Protein AF-A0A9D7QRZ4-F1 (afdb_monomer_lite)

Radius of gyration: 18.82 Å; chains: 1; bounding box: 57×48×51 Å

pLDDT: mean 79.21, std 18.75, range [34.62, 96.62]

Structure (mmCIF, N/CA/C/O backbone):
data_AF-A0A9D7QRZ4-F1
#
_entry.id   AF-A0A9D7QRZ4-F1
#
loop_
_atom_site.group_PDB
_atom_site.id
_atom_site.type_symbol
_atom_site.label_atom_id
_atom_site.label_alt_id
_atom_site.label_comp_id
_atom_site.label_asym_id
_atom_site.label_entity_id
_atom_site.label_seq_id
_atom_site.pdbx_PDB_ins_code
_atom_site.Cartn_x
_atom_site.Cartn_y
_atom_site.Cartn_z
_atom_site.occupancy
_atom_site.B_iso_or_equiv
_atom_site.auth_seq_id
_atom_site.auth_comp_id
_atom_site.auth_asym_id
_atom_site.auth_atom_id
_atom_site.pdbx_PDB_model_num
ATOM 1 N N . MET A 1 1 ? -45.852 16.518 36.532 1.00 35.53 1 MET A N 1
ATOM 2 C CA . MET A 1 1 ? -45.564 16.129 35.133 1.00 35.53 1 MET A CA 1
ATOM 3 C C . MET A 1 1 ? -44.061 16.281 34.957 1.00 35.53 1 MET A C 1
ATOM 5 O O . MET A 1 1 ? -43.578 17.392 35.069 1.00 35.53 1 MET A O 1
ATOM 9 N N . CYS A 1 2 ? -43.273 15.226 35.156 1.00 36.00 2 CYS A N 1
ATOM 10 C CA . CYS A 1 2 ? -42.910 14.196 34.173 1.00 36.00 2 CYS A CA 1
ATOM 11 C C . CYS A 1 2 ? -42.288 14.792 32.900 1.00 36.00 2 CYS A C 1
ATOM 13 O O . CYS A 1 2 ? -42.965 15.486 32.150 1.00 36.00 2 CYS A O 1
ATOM 15 N N . GLY A 1 3 ? -41.002 14.501 32.702 1.00 34.62 3 GLY A N 1
ATOM 16 C CA . GLY A 1 3 ? -40.208 14.886 31.538 1.00 34.62 3 GLY A CA 1
ATOM 17 C C . GLY A 1 3 ? -38.748 14.451 31.685 1.00 34.62 3 GLY A C 1
ATOM 18 O O . GLY A 1 3 ? -37.844 15.247 31.471 1.00 34.62 3 GLY A O 1
ATOM 19 N N . PHE A 1 4 ? -38.522 13.212 32.137 1.00 39.09 4 PHE A N 1
ATOM 20 C CA . PHE A 1 4 ? -37.205 12.575 32.178 1.00 39.09 4 PHE A CA 1
ATOM 21 C C . PHE A 1 4 ? -36.853 12.140 30.750 1.00 39.09 4 PHE A C 1
ATOM 23 O O . PHE A 1 4 ? -37.445 11.197 30.227 1.00 39.09 4 PHE A O 1
ATOM 30 N N . VAL A 1 5 ? -35.945 12.860 30.089 1.00 48.47 5 VAL A N 1
ATOM 31 C CA . VAL A 1 5 ? -35.385 12.436 28.801 1.00 48.47 5 VAL A CA 1
ATOM 32 C C . VAL A 1 5 ? -34.317 11.387 29.098 1.00 48.47 5 VAL A C 1
ATOM 34 O O . VAL A 1 5 ? -33.237 11.704 29.587 1.00 48.47 5 VAL A O 1
ATOM 37 N N . LEU A 1 6 ? -34.643 10.125 28.828 1.00 43.50 6 LEU A N 1
ATOM 38 C CA . LEU A 1 6 ? -33.695 9.017 28.829 1.00 43.50 6 LEU A CA 1
ATOM 39 C C . LEU A 1 6 ? -32.749 9.175 27.630 1.00 43.50 6 LEU A C 1
ATOM 41 O O . LEU A 1 6 ? -33.044 8.705 26.534 1.00 43.50 6 LEU A O 1
ATOM 45 N N . THR A 1 7 ? -31.603 9.829 27.817 1.00 48.78 7 THR A N 1
ATOM 46 C CA . THR A 1 7 ? -30.457 9.591 26.932 1.00 48.78 7 THR A CA 1
ATOM 47 C C . THR A 1 7 ? -29.926 8.203 27.254 1.00 48.78 7 THR A C 1
ATOM 49 O O . THR A 1 7 ? -29.469 7.969 28.370 1.00 48.78 7 THR A O 1
ATOM 52 N N . ASN A 1 8 ? -30.031 7.281 26.301 1.00 47.88 8 ASN A N 1
ATOM 53 C CA . ASN A 1 8 ? -29.569 5.904 26.440 1.00 47.88 8 ASN A CA 1
ATOM 54 C C . ASN A 1 8 ? -28.025 5.900 26.565 1.00 47.88 8 ASN A C 1
ATOM 56 O O . ASN A 1 8 ? -27.353 6.209 25.578 1.00 47.88 8 ASN A O 1
ATOM 60 N N . PRO A 1 9 ? -27.428 5.601 27.735 1.00 44.62 9 PRO A N 1
ATOM 61 C CA . PRO A 1 9 ? -25.983 5.542 27.893 1.00 44.62 9 PRO A CA 1
ATOM 62 C C . PRO A 1 9 ? -25.555 4.107 27.581 1.00 44.62 9 PRO A C 1
ATOM 64 O O . PRO A 1 9 ? -25.534 3.255 28.465 1.00 44.62 9 PRO A O 1
ATOM 67 N N . GLY A 1 10 ? -25.316 3.793 26.307 1.00 43.62 10 GLY A N 1
ATOM 68 C CA . GLY A 1 10 ? -25.030 2.400 25.954 1.00 43.62 10 GLY A CA 1
ATOM 69 C C . GLY A 1 10 ? -24.792 2.070 24.488 1.00 43.62 10 GLY A C 1
ATOM 70 O O . GLY A 1 10 ? -24.916 0.907 24.123 1.00 43.62 10 GLY A O 1
ATOM 71 N N . GLN A 1 11 ? -24.452 3.038 23.640 1.00 44.47 11 GLN A N 1
ATOM 72 C CA . GLN A 1 11 ? -23.824 2.713 22.361 1.00 44.47 11 GLN A CA 1
ATOM 73 C C . GLN A 1 11 ? -22.341 3.024 22.500 1.00 44.47 11 GLN A C 1
ATOM 75 O O . GLN A 1 11 ? -21.924 4.171 22.364 1.00 44.47 11 GLN A O 1
ATOM 80 N N . ASN A 1 12 ? -21.548 2.000 22.824 1.00 42.16 12 ASN A N 1
A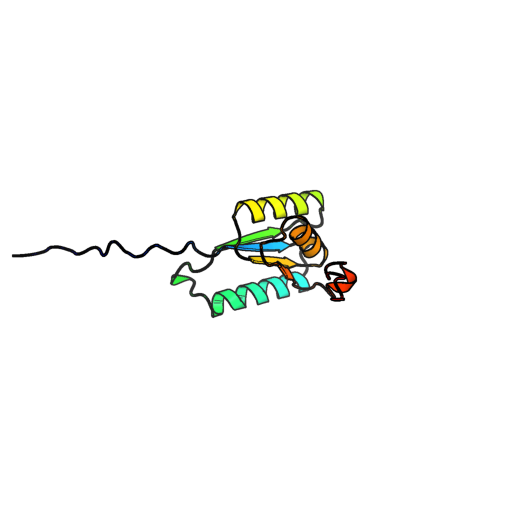TOM 81 C CA . ASN A 1 12 ? -20.128 2.037 22.507 1.00 42.16 12 ASN A CA 1
ATOM 82 C C . ASN A 1 12 ? -20.062 2.273 20.997 1.00 42.16 12 ASN A C 1
ATOM 84 O O . ASN A 1 12 ? -20.463 1.404 20.224 1.00 42.16 12 ASN A O 1
ATOM 88 N N . ALA A 1 13 ? -19.677 3.477 20.580 1.00 51.78 13 ALA A N 1
ATOM 89 C CA . ALA A 1 13 ? -19.394 3.736 19.182 1.00 51.78 13 ALA A CA 1
ATOM 90 C C . ALA A 1 13 ? -18.188 2.861 18.832 1.00 51.78 13 ALA A C 1
ATOM 92 O O . ALA A 1 13 ? -17.066 3.165 19.238 1.00 51.78 13 ALA A O 1
ATOM 93 N N . GLU A 1 14 ? -18.440 1.728 18.175 1.00 57.69 14 GLU A N 1
ATOM 94 C CA . GLU A 1 14 ? -17.379 0.896 17.620 1.00 57.69 14 GLU A CA 1
ATOM 95 C C . GLU A 1 14 ? -16.465 1.806 16.785 1.00 57.69 14 GLU A C 1
ATOM 97 O O . GLU A 1 14 ? -16.976 2.608 15.992 1.00 57.69 14 GLU A O 1
ATOM 102 N N . PRO A 1 15 ? -15.137 1.765 16.994 1.00 66.62 15 PRO A N 1
ATOM 103 C CA . PRO A 1 15 ? -14.226 2.677 16.322 1.00 66.62 15 PRO A CA 1
ATOM 104 C C . PRO A 1 15 ? -14.394 2.545 14.809 1.00 66.62 15 PRO A C 1
ATOM 106 O O . PRO A 1 15 ? -14.294 1.445 14.262 1.00 66.62 15 PRO A O 1
ATOM 109 N N . THR A 1 16 ? -14.658 3.670 14.137 1.00 72.88 16 THR A N 1
ATOM 110 C CA . THR A 1 16 ? -14.860 3.705 12.688 1.00 72.88 16 THR A CA 1
ATOM 111 C C . THR A 1 16 ? -13.674 3.031 11.988 1.00 72.88 16 THR A C 1
ATOM 113 O O . THR A 1 16 ? -12.539 3.501 12.130 1.00 72.88 16 THR A O 1
ATOM 116 N N . PRO A 1 17 ? -13.895 1.943 11.229 1.00 83.94 17 PRO A N 1
ATOM 117 C CA . PRO A 1 17 ? -12.810 1.234 10.571 1.00 83.94 17 PRO A CA 1
ATOM 118 C C . PRO A 1 17 ? -12.064 2.159 9.604 1.00 83.94 17 PRO A C 1
ATOM 120 O O . PRO A 1 17 ? -12.665 2.853 8.780 1.00 83.94 17 PRO A O 1
ATOM 123 N N . THR A 1 18 ? -10.736 2.166 9.721 1.00 89.38 18 THR A N 1
ATOM 124 C CA . THR A 1 18 ? -9.852 2.986 8.887 1.00 89.38 18 THR A CA 1
ATOM 125 C C . THR A 1 18 ? -9.203 2.128 7.810 1.00 89.38 18 THR A C 1
ATOM 127 O O . THR A 1 18 ? -8.507 1.163 8.114 1.00 89.38 18 THR A O 1
ATOM 130 N N . VAL A 1 19 ? -9.390 2.495 6.548 1.00 91.38 19 VAL A N 1
ATOM 131 C CA . VAL A 1 19 ? -8.725 1.874 5.402 1.00 91.38 19 VAL A CA 1
ATOM 132 C C . VAL A 1 19 ? -7.557 2.757 4.981 1.00 91.38 19 VAL A C 1
ATOM 134 O O . VAL A 1 19 ? -7.746 3.903 4.580 1.00 91.38 19 VAL A O 1
ATOM 137 N N . GLY A 1 20 ? -6.342 2.225 5.062 1.00 93.75 20 GLY A N 1
ATOM 138 C CA . GLY A 1 20 ? -5.169 2.849 4.460 1.00 93.75 20 GLY A CA 1
ATOM 139 C C . GLY A 1 20 ? -5.132 2.568 2.964 1.00 93.75 20 GLY A C 1
ATOM 140 O O . GLY A 1 20 ? -5.398 1.444 2.555 1.00 93.75 20 GLY A O 1
ATOM 141 N N . PHE A 1 21 ? -4.790 3.553 2.144 1.00 94.12 21 PHE A N 1
ATOM 142 C CA . PHE A 1 21 ? -4.565 3.379 0.713 1.00 94.12 21 PHE A CA 1
ATOM 143 C C . PHE A 1 21 ? -3.165 3.887 0.370 1.00 94.12 21 PHE A C 1
ATOM 145 O O . PHE A 1 21 ? -2.920 5.094 0.408 1.00 94.12 21 PHE A O 1
ATOM 152 N N . LEU A 1 22 ? -2.257 2.959 0.059 1.00 95.00 22 LEU A N 1
ATOM 153 C CA . LEU A 1 22 ? -0.854 3.230 -0.244 1.00 95.00 22 LEU A CA 1
ATOM 154 C C . LEU A 1 22 ? -0.594 3.067 -1.742 1.00 95.00 22 LEU A C 1
ATOM 156 O O . LEU A 1 22 ? -0.755 1.982 -2.307 1.00 95.00 22 LEU A O 1
ATOM 160 N N . ASP A 1 23 ? -0.163 4.154 -2.363 1.00 93.31 23 ASP A N 1
ATOM 161 C CA . ASP A 1 23 ? 0.004 4.269 -3.806 1.00 93.31 23 ASP A CA 1
ATOM 162 C C . ASP A 1 23 ? 1.442 4.680 -4.158 1.00 93.31 23 ASP A C 1
ATOM 164 O O . ASP A 1 23 ? 2.095 5.380 -3.380 1.00 93.31 23 ASP A O 1
ATOM 168 N N . PHE A 1 24 ? 1.964 4.243 -5.308 1.00 93.44 24 PHE A N 1
ATOM 169 C CA . PHE A 1 24 ? 3.347 4.564 -5.702 1.00 93.44 24 PHE A CA 1
ATOM 170 C C . PHE A 1 24 ? 3.434 5.663 -6.749 1.00 93.44 24 PHE A C 1
ATOM 172 O O . PHE A 1 24 ? 4.157 6.633 -6.563 1.00 93.44 24 PHE A O 1
ATOM 179 N N . ILE A 1 25 ? 2.708 5.506 -7.848 1.00 91.19 25 ILE A N 1
ATOM 180 C CA . ILE A 1 25 ? 2.709 6.410 -9.000 1.00 91.19 25 ILE A CA 1
ATOM 181 C C . ILE A 1 25 ? 1.266 6.641 -9.419 1.00 91.19 25 ILE A C 1
ATOM 183 O O . ILE A 1 25 ? 0.401 5.846 -9.082 1.00 91.19 25 ILE A O 1
ATOM 187 N N . GLN A 1 26 ? 0.997 7.711 -10.158 1.00 86.69 26 GLN A N 1
ATOM 188 C CA . GLN A 1 26 ? -0.334 7.961 -10.697 1.00 86.69 26 GLN A CA 1
ATOM 189 C C . GLN A 1 26 ? -0.317 7.781 -12.214 1.00 86.69 26 GLN A C 1
ATOM 191 O O . GLN A 1 26 ? 0.379 8.502 -12.926 1.00 86.69 26 GLN A O 1
ATOM 196 N N . ASP A 1 27 ? -1.101 6.823 -12.701 1.00 88.12 27 ASP A N 1
ATOM 197 C CA . ASP A 1 27 ? -1.426 6.665 -14.116 1.00 88.12 27 ASP A CA 1
ATOM 198 C C . ASP A 1 27 ? -2.921 6.334 -14.275 1.00 88.12 27 ASP A C 1
ATOM 200 O O . ASP A 1 27 ? -3.560 5.914 -13.303 1.00 88.12 27 ASP A O 1
ATOM 204 N N . PRO A 1 28 ? -3.502 6.501 -15.477 1.00 87.62 28 PRO A N 1
ATOM 205 C CA . PRO A 1 28 ? -4.927 6.261 -15.708 1.00 87.62 28 PRO A CA 1
ATOM 206 C C . PRO A 1 28 ? -5.421 4.870 -15.274 1.00 87.62 28 PRO A C 1
ATOM 208 O O . PRO A 1 28 ? -6.551 4.735 -14.807 1.00 87.62 28 PRO A O 1
ATOM 211 N N . THR A 1 29 ? -4.587 3.837 -15.394 1.00 85.94 29 THR A N 1
ATOM 212 C CA . THR A 1 29 ? -4.906 2.452 -15.019 1.00 85.94 29 THR A CA 1
ATOM 213 C C . THR A 1 29 ? -4.961 2.290 -13.503 1.00 85.94 29 THR A C 1
ATOM 215 O O . THR A 1 29 ? -5.930 1.749 -12.964 1.00 85.94 29 THR A O 1
ATOM 218 N N . ILE A 1 30 ? -3.942 2.793 -12.802 1.00 86.50 30 ILE A N 1
ATOM 219 C CA . ILE A 1 30 ? -3.873 2.803 -11.335 1.00 86.50 30 ILE A CA 1
ATOM 220 C C . ILE A 1 30 ? -5.019 3.630 -10.751 1.00 86.50 30 ILE A C 1
ATOM 222 O O . ILE A 1 30 ? -5.672 3.210 -9.793 1.00 86.50 30 ILE A O 1
ATOM 226 N N . GLU A 1 31 ? -5.313 4.779 -11.355 1.00 88.44 31 GLU A N 1
ATOM 227 C CA . GLU A 1 31 ? -6.404 5.649 -10.939 1.00 88.44 31 GLU A CA 1
ATOM 228 C C . GLU A 1 31 ? -7.771 4.987 -11.130 1.00 88.44 31 GLU A C 1
ATOM 230 O O . GLU A 1 31 ? -8.621 5.064 -10.240 1.00 88.44 31 GLU A O 1
ATOM 235 N N . LEU A 1 32 ? -7.977 4.267 -12.234 1.00 89.31 32 LEU A N 1
ATOM 236 C CA . LEU A 1 32 ? -9.199 3.498 -12.446 1.00 89.31 32 LEU A CA 1
ATOM 237 C C . LEU A 1 32 ? -9.371 2.404 -11.381 1.00 89.31 32 LEU A C 1
ATOM 239 O O . LEU A 1 32 ? -10.473 2.238 -10.855 1.00 89.31 32 LEU A O 1
ATOM 243 N N . ALA A 1 33 ? -8.295 1.700 -11.016 1.00 87.38 33 ALA A N 1
ATOM 244 C CA . ALA A 1 33 ? -8.328 0.693 -9.955 1.00 87.38 33 ALA A CA 1
ATOM 245 C C . ALA A 1 33 ? -8.655 1.308 -8.581 1.00 87.38 33 ALA A C 1
ATOM 247 O O . ALA A 1 33 ? -9.533 0.805 -7.876 1.00 87.38 33 ALA A O 1
ATOM 248 N N . LYS A 1 34 ? -8.022 2.440 -8.237 1.00 88.12 34 LYS A N 1
ATOM 249 C CA . LYS A 1 34 ? -8.331 3.235 -7.034 1.00 88.12 34 LYS A CA 1
ATOM 250 C C . LYS A 1 34 ? -9.808 3.623 -6.998 1.00 88.12 34 LYS A C 1
ATOM 252 O O . LYS A 1 34 ? -10.494 3.362 -6.013 1.00 88.12 34 LYS A O 1
ATOM 257 N N . ASN A 1 35 ? -10.317 4.205 -8.080 1.00 89.19 35 ASN A N 1
ATOM 258 C CA . ASN A 1 35 ? -11.703 4.661 -8.161 1.00 89.19 35 ASN A CA 1
ATOM 259 C C . ASN A 1 35 ? -12.690 3.492 -8.065 1.00 89.19 35 ASN A C 1
ATOM 261 O O . ASN A 1 35 ? -13.707 3.601 -7.382 1.00 89.19 35 ASN A O 1
ATOM 265 N N . GLY A 1 36 ? -12.376 2.354 -8.691 1.00 87.00 36 GLY A N 1
ATOM 266 C CA . GLY A 1 36 ? -13.151 1.122 -8.562 1.00 87.00 36 GLY A CA 1
ATOM 267 C C . GLY A 1 36 ? -13.230 0.638 -7.115 1.00 87.00 36 GLY A C 1
ATOM 268 O O . GLY A 1 36 ? -14.320 0.345 -6.625 1.00 87.00 36 GLY A O 1
ATOM 269 N N . PHE A 1 37 ? -12.099 0.628 -6.407 1.00 86.56 37 PHE A N 1
ATOM 270 C CA . PHE A 1 37 ? -12.045 0.268 -4.993 1.00 86.56 37 PHE A CA 1
ATOM 271 C C . PHE A 1 37 ? -12.879 1.217 -4.129 1.00 86.56 37 PHE A C 1
ATOM 273 O O . PHE A 1 37 ? -13.742 0.759 -3.386 1.00 86.56 37 PHE A O 1
ATOM 280 N N . LEU A 1 38 ? -12.693 2.533 -4.269 1.00 82.38 38 LEU A N 1
ATOM 281 C CA . LEU A 1 38 ? -13.458 3.533 -3.517 1.00 82.38 38 LEU A CA 1
ATOM 282 C C . LEU A 1 38 ? -14.965 3.418 -3.783 1.00 82.38 38 LEU A C 1
ATOM 284 O O . LEU A 1 38 ? -15.760 3.441 -2.845 1.00 82.38 38 LEU A O 1
ATOM 288 N N . MET A 1 39 ? -15.377 3.199 -5.035 1.00 81.75 39 MET A N 1
ATOM 289 C CA . MET A 1 39 ? -16.787 3.026 -5.398 1.00 81.75 39 MET A CA 1
ATOM 290 C C . MET A 1 39 ? -17.439 1.822 -4.701 1.00 81.75 39 MET A C 1
ATOM 292 O O . MET A 1 39 ? -18.610 1.895 -4.327 1.00 81.75 39 MET A O 1
ATOM 296 N N . LEU A 1 40 ? -16.709 0.714 -4.519 1.00 76.38 40 LEU A N 1
ATOM 297 C CA . LEU A 1 40 ? -17.221 -0.449 -3.785 1.00 76.38 40 LEU A CA 1
ATOM 298 C C . LEU A 1 40 ? -17.560 -0.088 -2.341 1.00 76.38 40 LEU A C 1
ATOM 300 O O . LEU A 1 40 ? -18.572 -0.559 -1.819 1.00 76.38 40 LEU A O 1
ATOM 304 N N . TRP A 1 41 ? -16.750 0.768 -1.724 1.00 73.19 41 TRP A N 1
ATOM 305 C CA . TRP A 1 41 ? -17.021 1.273 -0.390 1.00 73.19 41 TRP A CA 1
ATOM 306 C C . TRP A 1 41 ? -18.217 2.216 -0.392 1.00 73.19 41 TRP A C 1
ATOM 308 O O . TRP A 1 41 ? -19.177 1.923 0.305 1.00 73.19 41 TRP A O 1
ATOM 318 N N . HIS A 1 42 ? -18.255 3.235 -1.256 1.00 67.38 42 HIS A N 1
ATOM 319 C CA . HIS A 1 42 ? -19.401 4.158 -1.343 1.00 67.38 42 HIS A CA 1
ATOM 320 C C . HIS A 1 42 ? -20.747 3.453 -1.601 1.00 67.38 42 HIS A C 1
ATOM 322 O O . HIS A 1 42 ? -21.793 3.921 -1.164 1.00 67.38 42 HIS A O 1
ATOM 328 N N . ARG A 1 43 ? -20.751 2.313 -2.308 1.00 62.62 43 ARG A N 1
ATOM 329 C CA . ARG A 1 43 ? -21.972 1.524 -2.557 1.00 62.62 43 ARG A CA 1
ATOM 330 C C . ARG A 1 43 ? -22.399 0.648 -1.381 1.00 62.62 43 ARG A C 1
ATOM 332 O O . ARG A 1 43 ? -23.582 0.344 -1.265 1.00 62.62 43 ARG A O 1
ATOM 339 N N . LYS A 1 44 ? -21.454 0.183 -0.560 1.00 58.56 44 LYS A N 1
ATOM 340 C CA . LYS A 1 44 ? -21.724 -0.694 0.595 1.00 58.56 44 LYS A CA 1
ATOM 341 C C . LYS A 1 44 ? -21.835 0.067 1.915 1.00 58.56 44 LYS A C 1
ATOM 343 O O . LYS A 1 44 ? -22.339 -0.485 2.887 1.00 58.56 44 LYS A O 1
ATOM 348 N N . VAL A 1 45 ? -21.349 1.301 1.944 1.00 56.81 45 VAL A N 1
ATOM 349 C CA . VAL A 1 45 ? -21.096 2.100 3.135 1.00 56.81 45 VAL A CA 1
ATOM 350 C C . VAL A 1 45 ? -21.693 3.483 2.880 1.00 56.81 45 VAL A C 1
ATOM 352 O O . VAL A 1 45 ? -21.236 4.219 2.011 1.00 56.81 45 VAL A O 1
ATOM 355 N N . SER A 1 46 ? -22.781 3.799 3.576 1.00 49.69 46 SER A N 1
ATOM 356 C CA . SER A 1 46 ? -23.500 5.069 3.442 1.00 49.69 46 SER A CA 1
ATOM 357 C C . SER A 1 46 ? -22.627 6.220 3.957 1.00 49.69 46 SER A C 1
ATOM 359 O O . SER A 1 46 ? -22.252 6.240 5.130 1.00 49.69 46 SER A O 1
ATOM 361 N N . GLU A 1 47 ? -22.333 7.207 3.100 1.00 46.06 47 GLU A N 1
ATOM 362 C CA . GLU A 1 47 ? -21.636 8.454 3.479 1.00 46.06 47 GLU A CA 1
ATOM 363 C C . GLU A 1 47 ? -22.333 9.197 4.629 1.00 46.06 47 GLU A C 1
ATOM 365 O O . GLU A 1 47 ? -21.691 9.929 5.377 1.00 46.06 47 GLU A O 1
ATOM 370 N N . LYS A 1 48 ? -23.643 8.982 4.803 1.00 47.94 48 LYS A N 1
ATOM 371 C CA . LYS A 1 48 ? -24.450 9.612 5.852 1.00 47.94 48 LYS A CA 1
ATOM 372 C C . LYS A 1 48 ? -24.149 9.063 7.252 1.00 47.94 48 LYS A C 1
ATOM 374 O O . LYS A 1 48 ? -24.449 9.736 8.233 1.00 47.94 48 LYS A O 1
ATOM 379 N N . ASP A 1 49 ? -23.541 7.879 7.331 1.00 54.72 49 ASP A N 1
ATOM 380 C CA . ASP A 1 49 ? -23.338 7.147 8.583 1.00 54.72 49 ASP A CA 1
ATOM 381 C C . ASP A 1 49 ? -21.862 7.108 9.033 1.00 54.72 49 ASP A C 1
ATOM 383 O O . ASP A 1 49 ? -21.552 6.427 10.006 1.00 54.72 49 ASP A O 1
ATOM 387 N N . SER A 1 50 ? -20.945 7.824 8.354 1.00 59.44 50 SER A N 1
ATOM 388 C CA . SER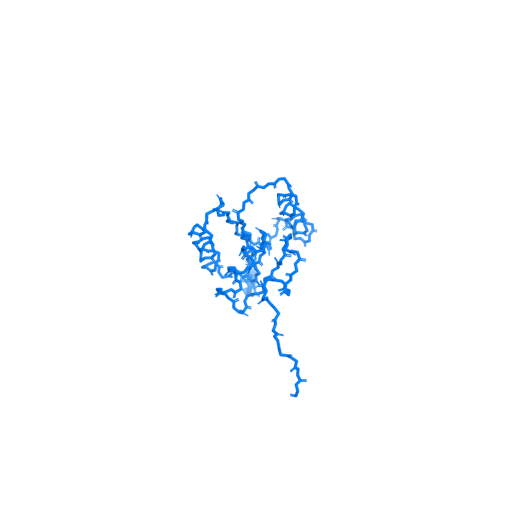 A 1 50 ? -19.509 7.925 8.715 1.00 59.44 50 SER A CA 1
ATOM 389 C C . SER A 1 50 ? -18.867 6.575 9.062 1.00 59.44 50 SER A C 1
ATOM 391 O O . SER A 1 50 ? -18.168 6.414 10.064 1.00 59.44 50 SER A O 1
ATOM 393 N N . THR A 1 51 ? -19.157 5.570 8.243 1.00 71.12 51 THR A N 1
ATOM 394 C CA . THR A 1 51 ? -18.944 4.158 8.581 1.00 71.12 51 THR A CA 1
ATOM 395 C C . THR A 1 51 ? -17.545 3.649 8.223 1.00 71.12 51 THR A C 1
ATOM 397 O O . THR A 1 51 ? -17.151 2.600 8.727 1.00 71.12 51 THR A O 1
ATOM 400 N N . ILE A 1 52 ? -16.761 4.392 7.428 1.00 77.50 52 ILE A N 1
ATOM 401 C CA . ILE A 1 52 ? -15.324 4.152 7.206 1.00 77.50 52 ILE A CA 1
ATOM 402 C C . ILE A 1 52 ? -14.546 5.470 7.113 1.00 77.50 52 ILE A C 1
ATOM 404 O O . ILE A 1 52 ? -15.073 6.476 6.640 1.00 77.50 52 ILE A O 1
ATOM 408 N N . THR A 1 53 ? -13.265 5.438 7.478 1.00 84.12 53 THR A N 1
ATOM 409 C CA . THR A 1 53 ? -12.300 6.512 7.185 1.00 84.12 53 THR A CA 1
ATOM 410 C C . THR A 1 53 ? -11.281 6.003 6.174 1.00 84.12 53 THR A C 1
ATOM 412 O O . THR A 1 53 ? -10.697 4.946 6.387 1.00 84.12 53 THR A O 1
ATOM 415 N N . VAL A 1 54 ? -11.030 6.738 5.088 1.00 87.31 54 VAL A N 1
ATOM 416 C CA . VAL A 1 54 ? -9.975 6.388 4.122 1.00 87.31 54 VAL A CA 1
ATOM 417 C C . VAL A 1 54 ? -8.779 7.319 4.301 1.00 87.31 54 VAL A C 1
ATOM 419 O O . VAL A 1 54 ? -8.915 8.536 4.206 1.00 87.31 54 VAL A O 1
ATOM 422 N N . VAL A 1 55 ? -7.599 6.745 4.537 1.00 91.69 55 VAL A N 1
ATOM 423 C CA . VAL A 1 55 ? -6.322 7.465 4.625 1.00 91.69 55 VAL A CA 1
ATOM 424 C C . VAL A 1 55 ? -5.531 7.181 3.356 1.00 91.69 55 VAL A C 1
ATOM 426 O O . VAL A 1 55 ? -4.962 6.104 3.209 1.00 91.6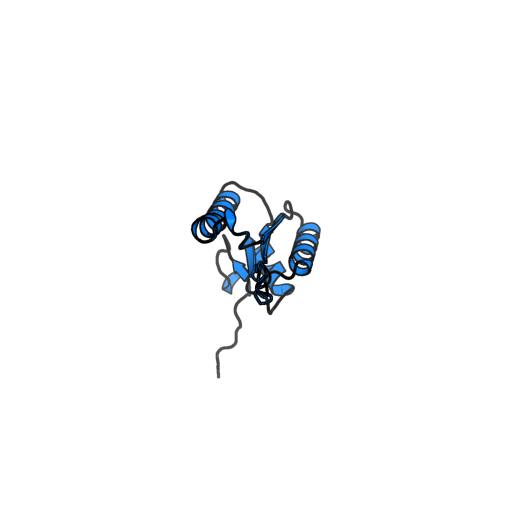9 55 VAL A O 1
ATOM 429 N N . TYR A 1 56 ? -5.506 8.139 2.434 1.00 92.62 56 TYR A N 1
ATOM 430 C CA . TYR A 1 56 ? -4.793 8.020 1.162 1.00 92.62 56 TYR A CA 1
ATOM 431 C C . TYR A 1 56 ? -3.402 8.654 1.230 1.00 92.62 56 TYR A C 1
ATOM 433 O O . TYR A 1 56 ? -3.249 9.762 1.747 1.00 92.62 56 TYR A O 1
ATOM 441 N N . SER A 1 57 ? -2.399 7.978 0.668 1.00 93.50 57 SER A N 1
ATOM 442 C CA . SER A 1 57 ? -1.063 8.537 0.465 1.00 93.50 57 SER A CA 1
ATOM 443 C C . SER A 1 57 ? -0.410 7.963 -0.797 1.00 93.50 57 SER A C 1
ATOM 445 O O . SER A 1 57 ? -0.478 6.758 -1.042 1.00 93.50 57 SER A O 1
ATOM 447 N N . ASN A 1 58 ? 0.218 8.830 -1.595 1.00 92.62 58 ASN A N 1
ATOM 448 C CA . ASN A 1 58 ? 0.908 8.480 -2.837 1.00 92.62 58 ASN A CA 1
ATOM 449 C C . ASN A 1 58 ? 2.384 8.884 -2.751 1.00 92.62 58 ASN A C 1
ATOM 451 O O . ASN A 1 58 ? 2.701 9.986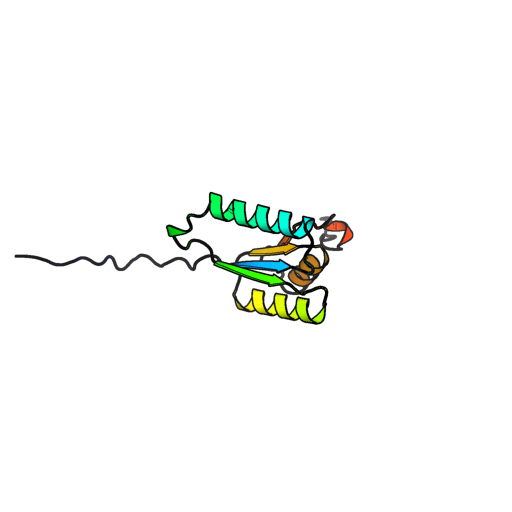 -2.307 1.00 92.62 58 ASN A O 1
ATOM 455 N N . ALA A 1 59 ? 3.267 7.991 -3.189 1.00 93.88 59 ALA A N 1
ATOM 456 C CA . ALA A 1 59 ? 4.712 8.157 -3.089 1.00 93.88 59 ALA A CA 1
ATOM 457 C C . ALA A 1 59 ? 5.364 8.938 -4.242 1.00 93.88 59 ALA A C 1
ATOM 459 O O . ALA A 1 59 ? 6.565 9.180 -4.205 1.00 93.88 59 ALA A O 1
ATOM 460 N N . GLN A 1 60 ? 4.609 9.303 -5.279 1.00 91.88 60 GLN A N 1
ATOM 461 C CA . GLN A 1 60 ? 5.058 10.083 -6.437 1.00 91.88 60 GLN A CA 1
ATOM 462 C C . GLN A 1 60 ? 6.287 9.499 -7.160 1.00 91.88 60 GLN A C 1
ATOM 464 O O . GLN A 1 60 ? 7.103 10.228 -7.718 1.00 91.88 60 GLN A O 1
ATOM 469 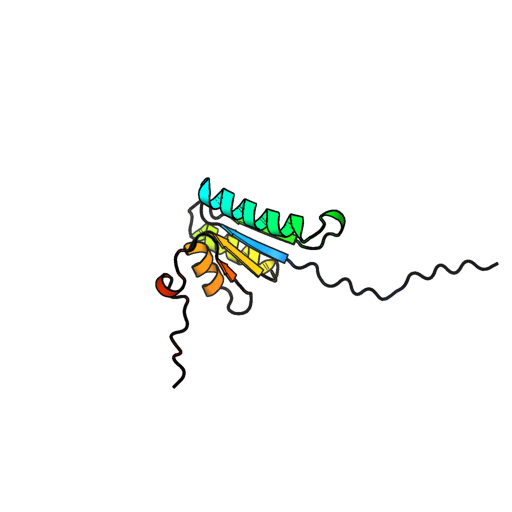N N . GLY A 1 61 ? 6.418 8.171 -7.167 1.00 92.44 61 GLY A N 1
ATOM 470 C CA . GLY A 1 61 ? 7.541 7.458 -7.775 1.00 92.44 61 GLY A CA 1
ATOM 471 C C . GLY A 1 61 ? 8.819 7.438 -6.932 1.00 92.44 61 GLY A C 1
ATOM 472 O O . GLY A 1 61 ? 9.850 6.984 -7.424 1.00 92.44 61 GLY A O 1
ATOM 473 N N . ASP A 1 62 ? 8.767 7.890 -5.676 1.00 95.62 62 ASP A N 1
ATOM 474 C CA . ASP A 1 62 ? 9.920 8.008 -4.783 1.00 95.62 62 ASP A CA 1
ATOM 475 C C . ASP A 1 62 ? 9.869 6.999 -3.616 1.00 95.62 62 ASP A C 1
ATOM 477 O O . ASP A 1 62 ? 8.894 6.901 -2.870 1.00 95.62 62 ASP A O 1
ATOM 481 N N . ILE A 1 63 ? 10.939 6.213 -3.444 1.00 93.38 63 ILE A N 1
ATOM 482 C CA . ILE A 1 63 ? 11.003 5.128 -2.445 1.00 93.38 63 ILE A CA 1
ATOM 483 C C . ILE A 1 63 ? 11.072 5.654 -0.994 1.00 93.38 63 ILE A C 1
ATOM 485 O O . ILE A 1 63 ? 10.372 5.109 -0.133 1.00 93.38 63 ILE A O 1
ATOM 489 N N . PRO A 1 64 ? 11.884 6.676 -0.656 1.00 95.69 64 PRO A N 1
ATOM 490 C CA . PRO A 1 64 ? 11.818 7.325 0.654 1.00 95.69 64 PRO A CA 1
ATOM 491 C C . PRO A 1 64 ? 10.405 7.800 1.014 1.00 95.69 64 PRO A C 1
ATOM 493 O O . PRO A 1 64 ? 9.922 7.502 2.108 1.00 95.69 64 PRO A O 1
ATOM 496 N N . THR A 1 65 ? 9.721 8.455 0.076 1.00 96.44 65 THR A N 1
ATOM 497 C CA . THR A 1 65 ? 8.344 8.933 0.253 1.00 96.44 65 THR A CA 1
ATOM 498 C C . THR A 1 65 ? 7.376 7.767 0.453 1.00 96.44 65 THR A C 1
ATOM 500 O O . THR A 1 65 ? 6.512 7.839 1.322 1.00 96.44 65 THR A O 1
ATOM 503 N N . LEU A 1 66 ? 7.559 6.648 -0.257 1.00 96.62 66 LEU A N 1
ATOM 504 C CA . LEU A 1 66 ? 6.756 5.435 -0.067 1.00 96.62 66 LEU A CA 1
ATOM 505 C C . LEU A 1 66 ? 6.854 4.883 1.360 1.00 96.62 66 LEU A C 1
ATOM 507 O O . LEU A 1 66 ? 5.841 4.514 1.955 1.00 96.62 66 LEU A O 1
ATOM 511 N N . ASN A 1 67 ? 8.065 4.835 1.920 1.00 95.94 67 ASN A N 1
ATOM 512 C CA . ASN A 1 67 ? 8.261 4.373 3.294 1.00 95.94 67 ASN A CA 1
ATOM 513 C C . ASN A 1 67 ? 7.569 5.307 4.294 1.00 95.94 67 ASN A C 1
ATOM 515 O O . ASN A 1 67 ? 6.828 4.836 5.153 1.00 95.94 67 ASN A O 1
ATOM 519 N N . GLN A 1 68 ? 7.737 6.623 4.134 1.00 96.19 68 GLN A N 1
ATOM 520 C CA . GLN A 1 68 ? 7.080 7.617 4.988 1.00 96.19 68 GLN A CA 1
ATOM 521 C C . GLN A 1 68 ? 5.550 7.553 4.884 1.00 96.19 68 GLN A C 1
ATOM 523 O O . GLN A 1 68 ? 4.857 7.638 5.895 1.00 96.19 68 GLN A O 1
ATOM 528 N N . ALA A 1 69 ? 5.018 7.362 3.676 1.00 96.56 69 ALA A N 1
ATOM 529 C CA . ALA A 1 69 ? 3.594 7.175 3.424 1.00 96.56 69 ALA A CA 1
ATOM 530 C C . ALA A 1 69 ? 3.053 5.919 4.124 1.00 96.56 69 ALA A C 1
ATOM 532 O O . ALA A 1 69 ? 1.987 5.960 4.743 1.00 96.56 69 ALA A O 1
ATOM 533 N N . CYS A 1 70 ? 3.805 4.816 4.077 1.00 96.31 70 CYS A N 1
ATOM 534 C CA . CYS A 1 70 ? 3.458 3.584 4.776 1.00 96.31 70 CYS A CA 1
ATOM 535 C C . CYS A 1 70 ? 3.446 3.789 6.299 1.00 96.31 70 CYS A C 1
ATOM 537 O O . CYS A 1 70 ? 2.468 3.428 6.954 1.00 96.31 70 CYS A O 1
ATOM 539 N N . ASP A 1 71 ? 4.480 4.419 6.861 1.00 96.25 71 ASP A N 1
ATOM 540 C CA . ASP A 1 71 ? 4.564 4.707 8.298 1.00 96.25 71 ASP A CA 1
ATOM 541 C C . ASP A 1 71 ? 3.437 5.646 8.754 1.00 96.25 71 ASP A C 1
ATOM 543 O O . ASP A 1 71 ? 2.806 5.429 9.793 1.00 96.25 71 ASP A O 1
ATOM 547 N N . PHE A 1 72 ? 3.114 6.657 7.942 1.00 96.31 72 PHE A N 1
ATOM 548 C CA . PHE A 1 72 ? 1.981 7.545 8.176 1.00 96.31 72 PHE A CA 1
ATOM 549 C C . PHE A 1 72 ? 0.659 6.775 8.211 1.00 96.31 72 PHE A C 1
ATOM 551 O O . PHE A 1 72 ? -0.112 6.947 9.156 1.00 96.31 72 PHE A O 1
ATOM 558 N N . ILE A 1 73 ? 0.406 5.902 7.232 1.00 96.25 73 ILE A N 1
ATOM 559 C CA . ILE A 1 73 ? -0.800 5.068 7.197 1.00 96.25 73 ILE A CA 1
ATOM 560 C C . ILE A 1 73 ? -0.869 4.176 8.439 1.00 96.25 73 ILE A C 1
ATOM 562 O O . ILE A 1 73 ? -1.902 4.149 9.101 1.00 96.25 73 ILE A O 1
ATOM 566 N N . LEU A 1 74 ? 0.227 3.511 8.811 1.00 95.44 74 LEU A N 1
ATOM 567 C CA . LEU A 1 74 ? 0.285 2.641 9.990 1.00 95.44 74 LEU A CA 1
ATOM 568 C C . LEU A 1 74 ? 0.028 3.398 11.299 1.00 95.44 74 LEU A C 1
ATOM 570 O O . LEU A 1 74 ? -0.646 2.868 12.183 1.00 95.44 74 LEU A O 1
ATOM 574 N N . SER A 1 75 ? 0.478 4.653 11.403 1.00 95.44 75 SER A N 1
ATOM 575 C CA . SER A 1 75 ? 0.207 5.518 12.562 1.00 95.44 75 SER A CA 1
ATOM 576 C C . SER A 1 75 ? -1.283 5.814 12.775 1.00 95.44 75 SER A C 1
ATOM 578 O O . SER A 1 75 ? -1.682 6.242 13.857 1.00 95.44 75 SER A O 1
ATOM 580 N N . LYS A 1 76 ? -2.121 5.598 11.751 1.00 94.25 76 LYS A N 1
ATOM 581 C CA . LYS A 1 76 ? -3.582 5.737 11.835 1.00 94.25 76 LYS A CA 1
ATOM 582 C C . LYS A 1 76 ? -4.287 4.453 12.258 1.00 94.25 76 LYS A C 1
ATOM 584 O O . LYS A 1 76 ? -5.511 4.441 12.297 1.00 94.25 76 LYS A O 1
ATOM 589 N N . HIS A 1 77 ? -3.532 3.402 12.589 1.00 92.50 77 HIS A N 1
ATOM 590 C CA . HIS A 1 77 ? -4.049 2.100 13.012 1.00 92.50 77 HIS A CA 1
ATOM 591 C C . HIS A 1 77 ? -5.135 1.554 12.064 1.00 92.50 77 HIS A C 1
ATOM 593 O O . HIS A 1 77 ? -6.267 1.309 12.489 1.00 92.50 77 HIS A O 1
ATOM 599 N N . PRO A 1 78 ? -4.821 1.385 10.766 1.00 93.75 78 PRO A N 1
ATOM 600 C CA . PRO A 1 78 ? -5.799 0.947 9.790 1.00 93.75 78 PRO A CA 1
ATOM 601 C C . PRO A 1 78 ? -6.208 -0.504 10.057 1.00 93.75 78 PRO A C 1
ATOM 603 O O . PRO A 1 78 ? -5.398 -1.339 10.457 1.00 93.75 78 PRO A O 1
ATOM 606 N N . THR A 1 79 ? -7.471 -0.813 9.785 1.00 92.75 79 THR A N 1
ATOM 607 C CA . THR A 1 79 ? -8.007 -2.177 9.822 1.00 92.75 79 THR A CA 1
ATOM 608 C C . THR A 1 79 ? -7.659 -2.960 8.556 1.00 92.75 79 THR A C 1
ATOM 610 O O . THR A 1 79 ? -7.646 -4.187 8.581 1.00 92.75 79 THR A O 1
ATOM 613 N N . LEU A 1 80 ? -7.364 -2.258 7.458 1.00 92.62 80 LEU A N 1
ATOM 614 C CA . LEU A 1 80 ? -6.980 -2.803 6.158 1.00 92.62 80 LEU A CA 1
ATOM 615 C C . LEU A 1 80 ? -6.049 -1.816 5.449 1.00 92.62 80 LEU A C 1
ATOM 617 O O . LEU A 1 80 ? -6.297 -0.610 5.484 1.00 92.62 80 LEU A O 1
ATOM 621 N N . ILE A 1 81 ? -5.031 -2.318 4.752 1.00 94.50 81 ILE A N 1
ATOM 622 C CA . ILE A 1 81 ? -4.211 -1.510 3.841 1.00 94.50 81 ILE A CA 1
ATOM 623 C C . ILE A 1 81 ? -4.473 -1.974 2.415 1.00 94.50 81 ILE A C 1
ATOM 625 O O . ILE A 1 81 ? -4.223 -3.122 2.075 1.00 94.50 81 ILE A O 1
ATOM 629 N N . ALA A 1 82 ? -4.967 -1.084 1.571 1.00 93.56 82 ALA A N 1
ATOM 630 C CA . ALA A 1 82 ? -5.110 -1.295 0.145 1.00 93.56 82 ALA A CA 1
ATOM 631 C C . ALA A 1 82 ? -3.868 -0.744 -0.571 1.00 93.56 82 ALA A C 1
ATOM 633 O O . ALA A 1 82 ? -3.444 0.378 -0.294 1.00 93.56 82 ALA A O 1
ATOM 634 N N . THR A 1 83 ? -3.269 -1.525 -1.466 1.00 93.44 83 THR A N 1
ATOM 635 C CA . THR A 1 83 ? -1.994 -1.184 -2.115 1.00 93.44 83 THR A CA 1
ATOM 636 C C . THR A 1 83 ? -2.107 -1.198 -3.630 1.00 93.44 83 THR A C 1
ATOM 638 O O . THR A 1 83 ? -2.803 -2.040 -4.197 1.00 93.44 83 THR A O 1
ATOM 641 N N . ASN A 1 84 ? -1.409 -0.271 -4.288 1.00 89.31 84 ASN A N 1
ATOM 642 C CA . ASN A 1 84 ? -1.351 -0.168 -5.745 1.00 89.31 84 ASN A CA 1
ATOM 643 C C . ASN A 1 84 ? -0.011 0.468 -6.171 1.00 89.31 84 ASN A C 1
ATOM 645 O O . ASN A 1 84 ? 0.240 1.619 -5.851 1.00 89.31 84 ASN A O 1
ATOM 649 N N . ILE A 1 85 ? 0.953 -0.172 -6.835 1.00 89.38 85 ILE A N 1
ATOM 650 C CA . ILE A 1 85 ? 1.057 -1.515 -7.436 1.00 89.38 85 ILE A CA 1
ATOM 651 C C . ILE A 1 85 ? 1.882 -2.482 -6.541 1.00 89.38 85 ILE A C 1
ATOM 653 O O . ILE A 1 85 ? 1.853 -2.402 -5.310 1.00 89.38 85 ILE A O 1
ATOM 657 N N . THR A 1 86 ? 2.656 -3.405 -7.130 1.00 91.25 86 THR A N 1
ATOM 658 C CA . THR A 1 86 ? 3.522 -4.376 -6.429 1.00 91.25 86 THR A CA 1
ATOM 659 C C . THR A 1 86 ? 4.437 -3.756 -5.367 1.00 91.25 86 THR A C 1
ATOM 661 O O . THR A 1 86 ? 4.567 -4.316 -4.283 1.00 91.25 86 THR A O 1
ATOM 664 N N . LEU A 1 87 ? 5.068 -2.608 -5.640 1.00 92.44 87 LEU A N 1
ATOM 665 C CA . LEU A 1 87 ? 6.057 -2.029 -4.723 1.00 92.44 87 LEU A CA 1
ATOM 666 C C . LEU A 1 87 ? 5.429 -1.579 -3.380 1.00 92.44 87 LEU A C 1
ATOM 668 O O . LEU A 1 87 ? 5.896 -2.050 -2.345 1.00 92.44 87 LEU A O 1
ATOM 672 N N . PRO A 1 88 ? 4.319 -0.810 -3.355 1.00 93.38 88 PRO A N 1
ATOM 673 C CA . PRO A 1 88 ? 3.535 -0.554 -2.141 1.00 93.38 88 PRO A CA 1
ATOM 674 C C . PRO A 1 88 ? 3.099 -1.804 -1.391 1.00 93.38 88 PRO A C 1
ATOM 676 O O . PRO A 1 88 ? 3.076 -1.812 -0.164 1.00 93.38 88 PRO A O 1
ATOM 679 N N . THR A 1 89 ? 2.772 -2.869 -2.123 1.00 93.38 89 THR A N 1
ATOM 680 C CA . THR A 1 89 ? 2.379 -4.148 -1.527 1.00 93.38 89 THR A CA 1
ATOM 681 C C . THR A 1 89 ? 3.523 -4.766 -0.727 1.00 93.38 89 THR A C 1
ATOM 683 O O . THR A 1 89 ? 3.335 -5.132 0.432 1.00 93.38 89 THR A O 1
ATOM 686 N N . ILE A 1 90 ? 4.716 -4.836 -1.324 1.00 92.25 90 ILE A N 1
ATOM 687 C CA . ILE A 1 90 ? 5.920 -5.340 -0.654 1.00 92.25 90 ILE A CA 1
ATOM 688 C C . ILE A 1 90 ? 6.237 -4.473 0.567 1.00 92.25 90 ILE A C 1
ATOM 690 O O . ILE A 1 90 ? 6.453 -5.008 1.652 1.00 92.25 90 ILE A O 1
ATOM 694 N N . THR A 1 91 ? 6.206 -3.145 0.420 1.00 94.19 91 THR A N 1
ATOM 695 C CA . THR A 1 91 ? 6.477 -2.221 1.529 1.00 94.19 91 THR A CA 1
ATOM 696 C C . THR A 1 91 ? 5.493 -2.406 2.683 1.00 94.19 91 THR A C 1
ATOM 698 O O . THR A 1 91 ? 5.925 -2.486 3.830 1.00 94.19 91 THR A O 1
ATOM 701 N N . ALA A 1 92 ? 4.191 -2.529 2.407 1.00 93.69 92 ALA A N 1
ATOM 702 C CA . ALA A 1 92 ? 3.188 -2.741 3.446 1.00 93.69 92 ALA A CA 1
ATOM 703 C C . ALA A 1 92 ? 3.431 -4.053 4.209 1.00 93.69 92 ALA A C 1
ATOM 705 O O . ALA A 1 92 ? 3.485 -4.046 5.436 1.00 93.69 92 ALA A O 1
ATOM 706 N N . ILE A 1 93 ? 3.662 -5.161 3.499 1.00 91.94 93 ILE A N 1
ATOM 707 C CA . ILE A 1 93 ? 3.882 -6.479 4.118 1.00 91.94 93 ILE A CA 1
ATOM 708 C C . ILE A 1 93 ? 5.176 -6.511 4.941 1.00 91.94 93 ILE A C 1
ATOM 710 O O . ILE A 1 93 ? 5.208 -7.098 6.017 1.00 91.94 93 ILE A O 1
ATOM 714 N N . GLN A 1 94 ? 6.233 -5.829 4.493 1.00 91.50 94 GLN A N 1
ATOM 715 C CA . GLN A 1 94 ? 7.477 -5.707 5.262 1.00 91.50 94 GLN A CA 1
ATOM 716 C C . GLN A 1 94 ? 7.315 -4.905 6.562 1.00 91.50 94 GLN A C 1
ATOM 718 O O . GLN A 1 94 ? 8.145 -5.027 7.463 1.00 91.50 94 GLN A O 1
ATOM 723 N N . ARG A 1 95 ? 6.282 -4.059 6.668 1.00 92.56 95 ARG A N 1
ATOM 724 C CA . ARG A 1 95 ? 6.041 -3.196 7.835 1.00 92.56 95 ARG A CA 1
ATOM 725 C C . ARG A 1 95 ? 4.965 -3.721 8.776 1.00 92.56 95 ARG A C 1
ATOM 727 O O . ARG A 1 95 ? 4.946 -3.320 9.939 1.00 92.56 95 ARG A O 1
ATOM 734 N N . THR A 1 96 ? 4.078 -4.599 8.313 1.00 90.56 96 THR A N 1
ATOM 735 C CA . THR A 1 96 ? 3.028 -5.185 9.150 1.00 90.56 96 THR A CA 1
ATOM 736 C C . THR A 1 96 ? 2.702 -6.620 8.755 1.00 90.56 96 THR A C 1
ATOM 738 O O . THR A 1 96 ? 2.434 -6.925 7.600 1.00 90.56 96 THR A O 1
ATOM 741 N N . GLU A 1 97 ? 2.663 -7.497 9.758 1.00 86.69 97 GLU A N 1
ATOM 742 C CA . GLU A 1 97 ? 2.244 -8.899 9.614 1.00 86.69 97 GLU A CA 1
ATOM 743 C C . GLU A 1 97 ? 0.796 -9.130 10.078 1.00 86.69 97 GLU A C 1
ATOM 745 O O . GLU A 1 97 ? 0.218 -10.189 9.843 1.00 86.69 97 GLU A O 1
ATOM 750 N N . LYS A 1 98 ? 0.212 -8.156 10.790 1.00 89.94 98 LYS A N 1
ATOM 751 C CA . LYS A 1 98 ? -1.090 -8.303 11.465 1.00 89.94 98 LYS A CA 1
ATOM 752 C C . LYS A 1 98 ? -2.232 -7.641 10.712 1.00 89.94 98 LYS A C 1
ATOM 754 O O . LYS A 1 98 ? -3.372 -8.081 10.824 1.00 89.94 98 LYS A O 1
ATOM 759 N N . ILE A 1 99 ? -1.938 -6.551 10.007 1.00 93.81 99 ILE A N 1
ATOM 760 C CA . ILE A 1 99 ? -2.953 -5.793 9.281 1.00 93.81 99 ILE A CA 1
ATOM 761 C C . ILE A 1 99 ? -3.090 -6.429 7.896 1.00 93.81 99 ILE A C 1
ATOM 763 O O . ILE A 1 99 ? -2.082 -6.552 7.197 1.00 93.81 99 ILE A O 1
ATOM 767 N N . PRO A 1 100 ? -4.298 -6.842 7.480 1.00 93.38 100 PRO A N 1
ATOM 768 C CA . PRO A 1 100 ? -4.493 -7.422 6.161 1.00 93.38 100 PRO A CA 1
ATOM 769 C C . PRO A 1 100 ? -4.136 -6.414 5.058 1.00 93.38 100 PRO A C 1
ATOM 771 O O . PRO A 1 100 ? -4.456 -5.225 5.153 1.00 93.38 100 PRO A O 1
ATOM 774 N N . VAL A 1 101 ? -3.498 -6.912 3.996 1.00 92.38 101 VAL A N 1
ATOM 775 C CA . VAL A 1 101 ? -3.120 -6.130 2.811 1.00 92.38 101 VAL A CA 1
ATOM 776 C C . VAL A 1 101 ? -3.967 -6.567 1.615 1.00 92.38 101 VAL A C 1
ATOM 778 O O . VAL A 1 101 ? -3.964 -7.735 1.229 1.00 92.38 101 VAL A O 1
ATOM 781 N N . PHE A 1 102 ? -4.703 -5.627 1.026 1.00 91.44 102 PHE A N 1
ATOM 782 C CA . PHE A 1 102 ? -5.504 -5.815 -0.179 1.00 91.44 102 PHE A CA 1
ATOM 783 C C . PHE A 1 102 ? -4.730 -5.328 -1.406 1.00 91.44 102 PHE A C 1
ATOM 785 O O . PHE A 1 102 ? -4.577 -4.128 -1.629 1.00 91.44 102 PHE A O 1
ATOM 792 N N . MET A 1 103 ? -4.248 -6.278 -2.203 1.00 89.56 103 MET A N 1
ATOM 793 C CA . MET A 1 103 ? -3.387 -6.013 -3.354 1.00 89.56 103 MET A CA 1
ATOM 794 C C . MET A 1 103 ? -4.217 -5.648 -4.589 1.00 89.56 103 MET A C 1
ATOM 796 O O . MET A 1 103 ? -5.057 -6.436 -5.026 1.00 89.56 103 MET A O 1
ATOM 800 N N . MET A 1 104 ? -3.953 -4.487 -5.190 1.00 86.00 104 MET A N 1
ATOM 801 C CA . MET A 1 104 ? -4.548 -4.056 -6.458 1.00 86.00 104 MET A CA 1
ATOM 802 C C . MET A 1 104 ? -3.460 -3.827 -7.497 1.00 86.00 104 MET A C 1
ATOM 804 O O . MET A 1 104 ? -2.395 -3.299 -7.188 1.00 86.00 104 MET A O 1
ATOM 808 N N . VAL A 1 105 ? -3.735 -4.233 -8.741 1.00 84.12 105 VAL A N 1
ATOM 809 C CA . VAL A 1 105 ? -2.797 -4.079 -9.871 1.00 84.12 105 VAL A CA 1
ATOM 810 C C . VAL A 1 105 ? -1.395 -4.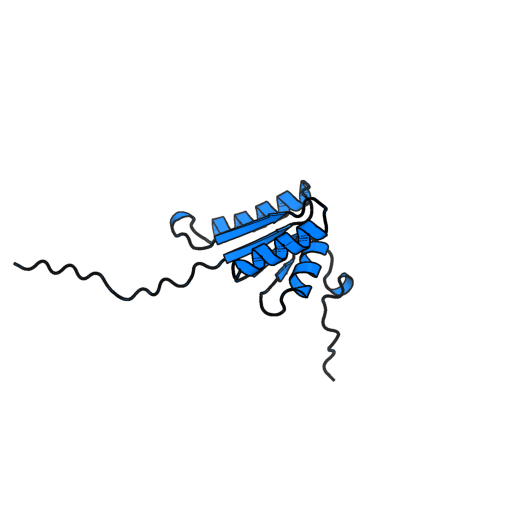639 -9.527 1.00 84.12 105 VAL A C 1
ATOM 812 O O . VAL A 1 105 ? -0.360 -4.129 -9.944 1.00 84.12 105 VAL A O 1
ATOM 815 N N . ALA A 1 106 ? -1.356 -5.717 -8.737 1.00 73.50 106 ALA A N 1
ATOM 816 C CA . ALA A 1 106 ? -0.154 -6.481 -8.426 1.00 73.50 106 ALA A CA 1
ATOM 817 C C . ALA A 1 106 ? -0.251 -7.820 -9.176 1.00 73.50 106 ALA A C 1
ATOM 819 O O . ALA A 1 106 ? -1.214 -8.553 -8.940 1.00 73.50 106 ALA A O 1
ATOM 820 N N . PRO A 1 107 ? 0.681 -8.154 -10.096 1.00 62.00 107 PRO A N 1
ATOM 821 C CA . PRO A 1 107 ? 0.467 -9.245 -11.039 1.00 62.00 107 PRO A CA 1
ATOM 822 C C . PRO A 1 107 ? 0.307 -10.589 -10.340 1.00 62.00 107 PRO A C 1
ATOM 824 O O . PRO A 1 107 ? -0.565 -11.357 -10.733 1.00 62.00 107 PRO A O 1
ATOM 827 N N . ARG A 1 108 ? 1.148 -10.871 -9.330 1.00 80.50 108 ARG A N 1
ATOM 828 C CA . ARG A 1 108 ? 1.248 -12.180 -8.675 1.00 80.50 108 ARG A CA 1
ATOM 829 C C . ARG A 1 108 ? 2.007 -12.115 -7.333 1.00 80.50 108 ARG A C 1
ATOM 831 O O . ARG A 1 108 ? 3.147 -11.644 -7.337 1.00 80.50 108 ARG A O 1
ATOM 838 N N . PRO A 1 109 ? 1.444 -12.607 -6.210 1.00 79.19 109 PRO A N 1
ATOM 839 C CA . PRO A 1 109 ? 2.138 -12.618 -4.918 1.00 79.19 109 PRO A CA 1
ATOM 840 C C . PRO A 1 109 ? 3.337 -13.578 -4.875 1.00 79.19 109 PRO A C 1
ATOM 842 O O . PRO A 1 109 ? 4.308 -13.282 -4.186 1.00 79.19 109 PRO A O 1
ATOM 845 N N . ASP A 1 110 ? 3.328 -14.675 -5.640 1.00 81.12 110 ASP A N 1
ATOM 846 C CA . ASP A 1 110 ? 4.462 -15.608 -5.736 1.00 81.12 110 ASP A CA 1
ATOM 847 C C . ASP A 1 110 ? 5.691 -14.954 -6.385 1.00 81.12 110 ASP A C 1
ATOM 849 O O . ASP A 1 110 ? 6.804 -15.107 -5.892 1.00 81.12 110 ASP A O 1
ATOM 853 N N . LEU A 1 111 ? 5.498 -14.136 -7.430 1.00 79.56 111 LEU A N 1
ATOM 854 C CA . LEU A 1 111 ? 6.599 -13.380 -8.050 1.00 79.56 111 LEU A CA 1
ATOM 855 C C . LEU A 1 111 ? 7.150 -12.276 -7.156 1.00 79.56 111 LEU A C 1
ATOM 857 O O . LEU A 1 111 ? 8.310 -11.901 -7.289 1.00 79.56 111 LEU A O 1
ATOM 861 N N . ALA A 1 112 ? 6.309 -11.730 -6.282 1.00 79.44 112 ALA A N 1
ATOM 862 C CA . ALA A 1 112 ? 6.701 -10.695 -5.339 1.00 79.44 112 ALA A CA 1
ATOM 863 C C . ALA A 1 112 ? 7.376 -11.269 -4.077 1.00 79.44 112 ALA A C 1
ATOM 865 O O . ALA A 1 112 ? 7.737 -10.498 -3.191 1.00 79.44 112 ALA A O 1
ATOM 866 N N . GLY A 1 113 ? 7.537 -12.597 -3.980 1.00 81.00 113 GLY A N 1
ATOM 867 C CA . GLY A 1 113 ? 8.107 -13.256 -2.803 1.00 81.00 113 GLY A CA 1
ATOM 868 C C . GLY A 1 113 ? 7.206 -13.172 -1.567 1.00 81.00 113 GLY A C 1
ATOM 869 O O . GLY A 1 113 ? 7.702 -13.176 -0.446 1.00 81.00 113 GLY A O 1
ATOM 870 N N . LEU A 1 114 ? 5.888 -13.053 -1.763 1.00 80.31 114 LEU A N 1
ATOM 871 C CA . LEU A 1 114 ? 4.897 -12.839 -0.697 1.00 80.31 114 LEU A CA 1
ATOM 872 C C . LEU A 1 114 ? 4.157 -14.122 -0.288 1.00 80.31 114 LEU A C 1
ATOM 874 O O . LEU A 1 114 ? 3.194 -14.075 0.477 1.00 80.31 114 LEU A O 1
ATOM 878 N N . THR A 1 115 ? 4.565 -15.277 -0.810 1.00 80.12 115 THR A N 1
ATOM 879 C CA . THR A 1 115 ? 4.017 -16.585 -0.439 1.00 80.12 115 THR A CA 1
ATOM 880 C C . THR A 1 115 ? 4.886 -17.234 0.631 1.00 80.12 115 THR A C 1
ATOM 882 O O . THR A 1 115 ? 6.098 -17.331 0.464 1.00 80.12 115 THR A O 1
ATOM 885 N N . ASN A 1 116 ? 4.279 -17.746 1.702 1.00 70.31 116 ASN A N 1
ATOM 886 C CA . ASN A 1 116 ? 4.999 -18.596 2.648 1.00 70.31 116 ASN A CA 1
ATOM 887 C C . ASN A 1 116 ? 5.372 -19.919 1.963 1.00 70.31 116 ASN A C 1
ATOM 889 O O . ASN A 1 116 ? 4.484 -20.682 1.594 1.00 70.31 116 ASN A O 1
ATOM 893 N N . GLU A 1 117 ? 6.661 -20.250 1.879 1.00 60.47 117 GLU A N 1
ATOM 894 C CA . GLU A 1 117 ? 7.147 -21.566 1.421 1.00 60.47 117 GLU A CA 1
ATOM 895 C C . GLU A 1 117 ? 6.874 -22.710 2.424 1.00 60.47 117 GLU A C 1
ATOM 897 O O . GLU A 1 117 ? 7.513 -23.759 2.388 1.00 60.47 117 GLU A O 1
ATOM 902 N N . LYS A 1 118 ? 5.917 -22.554 3.347 1.00 49.06 118 LYS A N 1
ATOM 903 C CA . LYS A 1 118 ? 5.539 -23.635 4.262 1.00 49.06 118 LYS A CA 1
ATOM 904 C C . LYS A 1 118 ? 4.586 -24.601 3.563 1.00 49.06 118 LYS A C 1
ATOM 906 O O . LYS A 1 118 ? 3.376 -24.569 3.771 1.00 49.06 118 LYS A O 1
ATOM 911 N N . VAL A 1 119 ? 5.166 -25.480 2.747 1.00 41.56 119 VAL A N 1
ATOM 912 C CA . VAL A 1 119 ? 4.618 -26.820 2.515 1.00 41.56 119 VAL A CA 1
ATOM 913 C C . VAL A 1 119 ? 4.581 -27.500 3.882 1.00 41.56 119 VAL A C 1
ATOM 915 O O . VAL A 1 119 ? 5.620 -27.678 4.514 1.00 41.56 119 VAL A O 1
ATOM 918 N N . TRP A 1 120 ? 3.388 -27.804 4.382 1.00 38.69 120 TRP A N 1
ATOM 919 C CA . TRP A 1 120 ? 3.226 -28.606 5.590 1.00 38.69 120 TRP A CA 1
ATOM 920 C C . TRP A 1 120 ? 3.799 -30.010 5.328 1.00 38.69 120 TRP A C 1
ATOM 922 O O . TRP A 1 120 ? 3.215 -30.765 4.549 1.00 38.69 120 TRP A O 1
ATOM 932 N N . LEU A 1 121 ? 4.946 -30.322 5.938 1.00 35.19 121 LEU A N 1
ATOM 933 C CA . LEU A 1 121 ? 5.387 -31.689 6.235 1.00 35.19 121 LEU A CA 1
ATOM 934 C C . LEU A 1 121 ? 5.011 -32.018 7.680 1.00 35.19 121 LEU A C 1
ATOM 936 O O . LEU A 1 121 ? 5.190 -31.120 8.538 1.00 35.19 121 LEU A O 1
#

Secondary structure (DSSP, 8-state):
-------------PPPPEEEEEES---HHHHHHHHHHHHHHHHHS-GGGT--EEEEEE-TT-HHHHHHHHHHHHHT--SEEEEESHHHHHHHHHH-SSS-EEE-S---TTTTT-S------

Sequence (121 aa):
MCGFVLTNPGQNAEPTPTVGFLDFIQDPTIELAKNGFLMLWHRKVSEKDSTITVVYSNAQGDIPTLNQACDFILSKHPTLIATNITLPTITAIQRTEKIPVFMMVAPRPDLAGLTNEKVWL

Foldseek 3Di:
DDDDPDPPPDDPPDPQAEEEEQAEADDPVLVVQVVVVVVVCCVVPPPVVSRYHYHYDYQHNPPVSSLVSLVVSVVVVHQEYEYPALVNQLSNVVVDPPRHYHHDNYPDCVVSVNDDPPPDD